Protein AF-A0A422QZF1-F1 (afdb_monomer)

Nearest PDB structures (foldseek):
  4whn-assembly2_D  TM=8.315E-01  e=1.815E-06  Actinobacillus pleuropneumoniae
  4hg0-assembly1_A-2  TM=3.012E-01  e=8.268E+00  Escherichia coli K-12
  8kee-assembly1_S  TM=1.966E-01  e=8.828E+00  unclassified Caudoviricetes

Structure (mmCIF, N/CA/C/O backbone):
data_AF-A0A422QZF1-F1
#
_entry.id   AF-A0A422QZF1-F1
#
loop_
_atom_site.group_PDB
_atom_site.id
_atom_site.type_symbol
_atom_site.label_atom_id
_atom_site.label_alt_id
_atom_site.label_comp_id
_atom_site.label_asym_id
_atom_site.label_entity_id
_atom_site.label_seq_id
_atom_site.pdbx_PDB_ins_code
_atom_site.Cartn_x
_atom_site.Cartn_y
_atom_site.Cartn_z
_atom_site.occupancy
_atom_site.B_iso_or_equiv
_atom_site.auth_seq_id
_atom_site.auth_comp_id
_atom_site.auth_asym_id
_atom_site.auth_atom_id
_atom_site.pdbx_PDB_model_num
ATOM 1 N N . MET A 1 1 ? -34.600 -0.514 -42.738 1.00 39.19 1 MET A N 1
ATOM 2 C CA . MET A 1 1 ? -34.124 -1.211 -41.520 1.00 39.19 1 MET A CA 1
ATOM 3 C C . MET A 1 1 ? -32.600 -1.186 -41.513 1.00 39.19 1 MET A C 1
ATOM 5 O O . MET A 1 1 ? -31.993 -1.897 -42.298 1.00 39.19 1 MET A O 1
ATOM 9 N N . LYS A 1 2 ? -31.976 -0.310 -40.716 1.00 35.81 2 LYS A N 1
ATOM 10 C CA . LYS A 1 2 ? -30.511 -0.171 -40.620 1.00 35.81 2 LYS A CA 1
ATOM 11 C C . LYS A 1 2 ? -30.120 -0.628 -39.210 1.00 35.81 2 LYS A C 1
ATOM 13 O O . LYS A 1 2 ? -30.534 0.004 -38.241 1.00 35.81 2 LYS A O 1
ATOM 18 N N . LYS A 1 3 ? -29.455 -1.784 -39.095 1.00 39.50 3 LYS A N 1
ATOM 19 C CA . LYS A 1 3 ? -29.017 -2.349 -37.808 1.00 39.50 3 LYS A CA 1
ATOM 20 C C . LYS A 1 3 ? -27.987 -1.394 -37.190 1.00 39.50 3 LYS A C 1
ATOM 22 O O . LYS A 1 3 ? -26.978 -1.097 -37.823 1.00 39.50 3 LYS A O 1
ATOM 27 N N . ARG A 1 4 ? -28.292 -0.868 -35.998 1.00 38.34 4 ARG A N 1
ATOM 28 C CA . ARG A 1 4 ? -27.355 -0.112 -35.156 1.00 38.34 4 ARG A CA 1
ATOM 29 C C . ARG A 1 4 ? -26.260 -1.080 -34.716 1.00 38.34 4 ARG A C 1
ATOM 31 O O . ARG A 1 4 ? -26.580 -2.127 -34.167 1.00 38.34 4 ARG A O 1
ATOM 38 N N . GLY A 1 5 ? -25.007 -0.745 -35.011 1.00 39.09 5 GLY A N 1
ATOM 39 C CA . GLY A 1 5 ? -23.857 -1.437 -34.446 1.00 39.09 5 GLY A CA 1
ATOM 40 C C . GLY A 1 5 ? -23.808 -1.152 -32.952 1.00 39.09 5 GLY A C 1
ATOM 41 O O . GLY A 1 5 ? -23.620 -0.007 -32.547 1.00 39.09 5 GLY A O 1
ATOM 42 N N . GLU A 1 6 ? -24.042 -2.183 -32.150 1.00 39.72 6 GLU A N 1
ATOM 43 C CA . GLU A 1 6 ? -23.733 -2.178 -30.727 1.00 39.72 6 GLU A CA 1
ATOM 44 C C . GLU A 1 6 ? -22.208 -2.196 -30.594 1.00 39.72 6 GLU A C 1
ATOM 46 O O . GLU A 1 6 ? -21.548 -3.184 -30.912 1.00 39.72 6 GLU A O 1
ATOM 51 N N . SER A 1 7 ? -21.641 -1.059 -30.191 1.00 34.50 7 SER A N 1
ATOM 52 C CA . SER A 1 7 ? -20.251 -0.985 -29.756 1.00 34.50 7 SER A CA 1
ATOM 53 C C . SER A 1 7 ? -20.158 -1.714 -28.420 1.00 34.50 7 SER A C 1
ATOM 55 O O . SER A 1 7 ? -20.603 -1.195 -27.398 1.00 34.50 7 SER A O 1
ATOM 57 N N . LEU A 1 8 ? -19.623 -2.934 -28.432 1.00 38.06 8 LEU A N 1
ATOM 58 C CA . LEU A 1 8 ? -19.249 -3.653 -27.220 1.00 38.06 8 LEU A CA 1
ATOM 59 C C . LEU A 1 8 ? -18.085 -2.894 -26.575 1.00 38.06 8 LEU A C 1
ATOM 61 O O . LEU A 1 8 ? -16.955 -2.950 -27.054 1.00 38.06 8 LEU A O 1
ATOM 65 N N . THR A 1 9 ? -18.363 -2.149 -25.508 1.00 35.69 9 THR A N 1
ATOM 66 C CA . THR A 1 9 ? -17.325 -1.619 -24.623 1.00 35.69 9 THR A CA 1
ATOM 67 C C . THR A 1 9 ? -16.697 -2.809 -23.904 1.00 35.69 9 THR A C 1
ATOM 69 O O . THR A 1 9 ? -17.235 -3.291 -22.909 1.00 35.69 9 THR A O 1
ATOM 72 N N . THR A 1 10 ? -15.595 -3.339 -24.435 1.00 38.75 10 THR A N 1
ATOM 73 C CA . THR A 1 10 ? -14.770 -4.327 -23.734 1.00 38.75 10 THR A CA 1
ATOM 74 C C . THR A 1 10 ? -14.293 -3.678 -22.439 1.00 38.75 10 THR A C 1
ATOM 76 O O . THR A 1 10 ? -13.504 -2.735 -22.478 1.00 38.75 10 THR A O 1
ATOM 79 N N . ALA A 1 11 ? -14.816 -4.121 -21.294 1.00 47.69 11 ALA A N 1
ATOM 80 C CA . ALA A 1 11 ? -14.307 -3.694 -19.998 1.00 47.69 11 ALA A CA 1
ATOM 81 C C . ALA A 1 11 ? -12.813 -4.039 -19.955 1.00 47.69 11 ALA A C 1
ATOM 83 O O . ALA A 1 11 ? -12.447 -5.198 -20.156 1.00 47.69 11 ALA A O 1
ATOM 84 N N . ALA A 1 12 ? -11.955 -3.034 -19.776 1.00 57.06 12 ALA A N 1
ATOM 85 C CA . ALA A 1 12 ? -10.526 -3.258 -19.637 1.00 57.06 12 ALA A CA 1
ATOM 86 C C . ALA A 1 12 ? -10.304 -4.186 -18.434 1.00 57.06 12 ALA A C 1
ATOM 88 O O . ALA A 1 12 ? -10.680 -3.852 -17.310 1.00 57.06 12 ALA A O 1
ATOM 89 N N . THR A 1 13 ? -9.765 -5.379 -18.682 1.00 61.91 13 THR A N 1
ATOM 90 C CA . THR A 1 13 ? -9.415 -6.331 -17.626 1.00 61.91 13 THR A CA 1
ATOM 91 C C . THR A 1 13 ? -8.358 -5.690 -16.734 1.00 61.91 13 THR A C 1
ATOM 93 O O . THR A 1 13 ? -7.295 -5.320 -17.229 1.00 61.91 13 THR A O 1
ATOM 96 N N . ASP A 1 14 ? -8.642 -5.567 -15.435 1.00 71.06 14 ASP A N 1
ATOM 97 C CA . ASP A 1 14 ? -7.663 -5.110 -14.447 1.00 71.06 14 ASP A CA 1
ATOM 98 C C . ASP A 1 14 ? -6.435 -6.043 -14.488 1.00 71.06 14 ASP A C 1
ATOM 100 O O . ASP A 1 14 ? -6.574 -7.238 -14.188 1.00 71.06 14 ASP A O 1
ATOM 104 N N . PRO A 1 15 ? -5.235 -5.543 -14.848 1.00 74.94 15 PRO A N 1
ATOM 105 C CA . PRO A 1 15 ? -4.030 -6.362 -14.938 1.00 74.94 15 PRO A CA 1
ATOM 106 C C . PRO A 1 15 ? -3.670 -7.062 -13.620 1.00 74.94 15 PRO A C 1
ATOM 108 O O . PRO A 1 15 ? -2.969 -8.073 -13.638 1.00 74.94 15 PRO A O 1
ATOM 111 N N . VAL A 1 16 ? -4.148 -6.558 -12.477 1.00 81.62 16 VAL A N 1
ATOM 112 C CA . VAL A 1 16 ? -3.924 -7.140 -11.144 1.00 81.62 16 VAL A CA 1
ATOM 113 C C . VAL A 1 16 ? -4.792 -8.380 -10.896 1.00 81.62 16 VAL A C 1
ATOM 115 O O . VAL A 1 16 ? -4.415 -9.255 -10.110 1.00 81.62 16 VAL A O 1
ATOM 118 N N . ALA A 1 17 ? -5.949 -8.496 -11.555 1.00 79.44 17 ALA A N 1
ATOM 119 C CA . ALA A 1 17 ? -6.949 -9.522 -11.249 1.00 79.44 17 ALA A CA 1
ATOM 120 C C . ALA A 1 17 ? -6.443 -10.959 -11.479 1.00 79.44 17 ALA A C 1
ATOM 122 O O . ALA A 1 17 ? -6.855 -11.876 -10.769 1.00 79.44 17 ALA A O 1
ATOM 123 N N . GLY A 1 18 ? -5.526 -11.153 -12.432 1.00 81.50 18 GLY A N 1
ATOM 124 C CA . GLY A 1 18 ? -4.920 -12.454 -12.737 1.00 81.50 18 GLY A CA 1
ATOM 125 C C . GLY A 1 18 ? -3.638 -12.769 -11.961 1.00 81.50 18 GLY A C 1
ATOM 126 O O . GLY A 1 18 ? -3.129 -13.881 -12.081 1.00 81.50 18 GLY A O 1
ATOM 127 N N . LYS A 1 19 ? -3.107 -11.816 -11.186 1.00 87.31 19 LYS A N 1
ATOM 128 C CA . LYS A 1 19 ? -1.798 -11.946 -10.537 1.00 87.31 19 LYS A CA 1
ATOM 129 C C . LYS A 1 19 ? -1.888 -12.629 -9.177 1.00 87.31 19 LYS A C 1
ATOM 131 O O . LYS A 1 19 ? -2.830 -12.434 -8.396 1.00 87.31 19 LYS A O 1
ATOM 136 N N . THR A 1 20 ? -0.860 -13.414 -8.889 1.00 91.00 20 THR A N 1
ATOM 137 C CA . THR A 1 20 ? -0.591 -14.005 -7.581 1.00 91.00 20 THR A CA 1
ATOM 138 C C . THR A 1 20 ? -0.154 -12.939 -6.577 1.00 91.00 20 THR A C 1
ATOM 140 O O . THR A 1 20 ? 0.322 -11.862 -6.932 1.00 91.00 20 THR A O 1
ATOM 143 N N . VAL A 1 21 ? -0.263 -13.266 -5.287 1.00 90.06 21 VAL A N 1
ATOM 144 C CA . VAL A 1 21 ? 0.246 -12.419 -4.194 1.00 90.06 21 VAL A CA 1
ATOM 145 C C . VAL A 1 21 ? 1.735 -12.107 -4.379 1.00 90.06 21 VAL A C 1
ATOM 147 O O . VAL A 1 21 ? 2.149 -10.978 -4.141 1.00 90.06 21 VAL A O 1
ATOM 150 N N . ALA A 1 22 ? 2.529 -13.086 -4.830 1.00 90.00 22 ALA A N 1
ATOM 151 C CA . ALA A 1 22 ? 3.967 -12.926 -5.029 1.00 90.00 22 ALA A CA 1
ATOM 152 C C . ALA A 1 22 ? 4.294 -11.950 -6.169 1.00 90.00 22 ALA A C 1
ATOM 154 O O . ALA A 1 22 ? 5.170 -11.105 -6.006 1.00 90.00 22 ALA A O 1
ATOM 155 N N . GLU A 1 23 ? 3.569 -12.026 -7.289 1.00 90.75 23 GLU A N 1
ATOM 156 C CA . GLU A 1 23 ? 3.727 -11.084 -8.406 1.00 90.75 23 GLU A CA 1
ATOM 157 C C . GLU A 1 23 ? 3.370 -9.657 -7.979 1.00 90.75 23 GLU A C 1
ATOM 159 O O . GLU A 1 23 ? 4.148 -8.735 -8.210 1.00 90.75 23 GLU A O 1
ATOM 164 N N . ILE A 1 24 ? 2.243 -9.480 -7.282 1.00 92.75 24 ILE A N 1
ATOM 165 C CA . ILE A 1 24 ? 1.803 -8.166 -6.785 1.00 92.75 24 ILE A CA 1
ATOM 166 C C . ILE A 1 24 ? 2.820 -7.591 -5.793 1.00 92.75 24 ILE A C 1
ATOM 168 O O . ILE A 1 24 ? 3.205 -6.428 -5.899 1.00 92.75 24 ILE A O 1
ATOM 172 N N . LEU A 1 25 ? 3.286 -8.403 -4.840 1.00 93.06 25 LEU A N 1
ATOM 173 C CA . LEU A 1 25 ? 4.279 -7.971 -3.860 1.00 93.06 25 LEU A CA 1
ATOM 174 C C . LEU A 1 25 ? 5.602 -7.584 -4.532 1.00 93.06 25 LEU A C 1
ATOM 176 O O . LEU A 1 25 ? 6.193 -6.576 -4.154 1.00 93.06 25 LEU A O 1
ATOM 180 N N . GLY A 1 26 ? 6.051 -8.352 -5.529 1.00 91.69 26 GLY A N 1
ATOM 181 C CA . GLY A 1 26 ? 7.259 -8.053 -6.297 1.00 91.69 26 GLY A CA 1
ATOM 182 C C . GLY A 1 26 ? 7.164 -6.727 -7.053 1.00 91.69 26 GLY A C 1
ATOM 183 O O . GLY A 1 26 ? 8.106 -5.941 -7.021 1.00 91.69 26 GLY A O 1
ATOM 184 N N . GLU A 1 27 ? 6.016 -6.438 -7.669 1.00 93.12 27 GLU A N 1
ATOM 185 C CA . GLU A 1 27 ? 5.772 -5.164 -8.357 1.00 93.12 27 GLU A CA 1
ATOM 186 C C . GLU A 1 27 ? 5.758 -3.970 -7.398 1.00 93.12 27 GLU A C 1
ATOM 188 O O . GLU A 1 27 ? 6.366 -2.941 -7.690 1.00 93.12 27 GLU A O 1
ATOM 193 N N . ILE A 1 28 ? 5.118 -4.109 -6.234 1.00 92.88 28 ILE A N 1
ATOM 194 C CA . ILE A 1 28 ? 5.088 -3.053 -5.212 1.00 92.88 28 ILE A CA 1
ATOM 195 C C . ILE A 1 28 ? 6.484 -2.832 -4.624 1.00 92.88 28 ILE A C 1
ATOM 197 O O . ILE A 1 28 ? 6.925 -1.692 -4.504 1.00 92.88 28 ILE A O 1
ATOM 201 N N . ALA A 1 29 ? 7.206 -3.907 -4.301 1.00 92.06 29 ALA A N 1
ATOM 202 C CA . ALA A 1 29 ? 8.576 -3.817 -3.811 1.00 92.06 29 ALA A CA 1
ATOM 203 C C . ALA A 1 29 ? 9.498 -3.165 -4.851 1.00 92.06 29 ALA A C 1
ATOM 205 O O . ALA A 1 29 ? 10.329 -2.331 -4.500 1.00 92.06 29 ALA A O 1
ATOM 206 N N . TRP A 1 30 ? 9.320 -3.480 -6.137 1.00 92.00 30 TRP A N 1
ATOM 207 C CA . TRP A 1 30 ? 10.035 -2.804 -7.212 1.00 92.00 30 TRP A CA 1
ATOM 208 C C . TRP A 1 30 ? 9.687 -1.310 -7.271 1.00 92.00 30 TRP A C 1
ATOM 210 O O . TRP A 1 30 ? 10.604 -0.493 -7.248 1.00 92.00 30 TRP A O 1
ATOM 220 N N . LEU A 1 31 ? 8.403 -0.929 -7.245 1.00 91.44 31 LEU A N 1
ATOM 221 C CA . LEU A 1 31 ? 7.981 0.480 -7.198 1.00 91.44 31 LEU A CA 1
ATOM 222 C C . LEU A 1 31 ? 8.604 1.231 -6.017 1.00 91.44 31 LEU A C 1
ATOM 224 O O . LEU A 1 31 ? 9.097 2.342 -6.188 1.00 91.44 31 LEU A O 1
ATOM 228 N N . MET A 1 32 ? 8.648 0.608 -4.840 1.00 90.94 32 MET A N 1
ATOM 229 C CA . MET A 1 32 ? 9.272 1.190 -3.651 1.00 90.94 32 MET A CA 1
ATOM 230 C C . MET A 1 32 ? 10.749 1.507 -3.855 1.00 90.94 32 MET A C 1
ATOM 232 O O . MET A 1 32 ? 11.213 2.527 -3.365 1.00 90.94 32 MET A O 1
ATOM 236 N N . THR A 1 33 ? 11.488 0.678 -4.599 1.00 88.88 33 THR A N 1
ATOM 237 C CA . THR A 1 33 ? 12.906 0.951 -4.900 1.00 88.88 33 THR A CA 1
ATOM 238 C C . THR A 1 33 ? 13.097 2.157 -5.819 1.00 88.88 33 THR A C 1
ATOM 240 O O . THR A 1 33 ? 14.177 2.739 -5.841 1.00 88.88 33 THR A O 1
ATOM 243 N N . GLN A 1 34 ? 12.068 2.509 -6.595 1.00 88.75 34 GLN A N 1
ATOM 244 C CA . GLN A 1 34 ? 12.095 3.617 -7.547 1.00 88.75 34 GLN A CA 1
ATOM 245 C C . GLN A 1 34 ? 11.512 4.915 -6.967 1.00 88.75 34 GLN A C 1
ATOM 247 O O . GLN A 1 34 ? 11.788 5.994 -7.489 1.00 88.75 34 GLN A O 1
ATOM 252 N N . ASP A 1 35 ? 10.710 4.820 -5.908 1.00 86.06 35 ASP A N 1
ATOM 253 C CA . ASP A 1 35 ? 10.137 5.959 -5.198 1.00 86.06 35 ASP A CA 1
ATOM 254 C C . ASP A 1 35 ? 11.143 6.507 -4.162 1.00 86.06 35 ASP A C 1
ATOM 256 O O . ASP A 1 35 ? 11.484 5.799 -3.208 1.00 86.06 35 ASP A O 1
ATOM 260 N N . PRO A 1 36 ? 11.619 7.762 -4.296 1.00 82.50 36 PRO A N 1
ATOM 261 C CA . PRO A 1 36 ? 12.569 8.360 -3.360 1.00 82.50 36 PRO A CA 1
ATOM 262 C C . PRO A 1 36 ? 12.106 8.358 -1.897 1.00 82.50 36 PRO A C 1
ATOM 264 O O . PRO A 1 36 ? 12.947 8.304 -1.002 1.00 82.50 36 PRO A O 1
ATOM 267 N N . GLU A 1 37 ? 10.795 8.402 -1.642 1.00 83.19 37 GLU A N 1
ATOM 268 C CA . GLU A 1 37 ? 10.240 8.372 -0.282 1.00 83.19 37 GLU A CA 1
ATOM 269 C C . GLU A 1 37 ? 10.369 6.979 0.363 1.00 83.19 37 GLU A C 1
ATOM 271 O O . GLU A 1 37 ? 10.461 6.841 1.586 1.00 83.19 37 GLU A O 1
ATOM 276 N N . HIS A 1 38 ? 10.434 5.933 -0.465 1.00 83.56 38 HIS A N 1
ATOM 277 C CA . HIS A 1 38 ? 10.320 4.539 -0.048 1.00 83.56 38 HIS A CA 1
ATOM 278 C C . HIS A 1 38 ? 11.548 3.670 -0.364 1.00 83.56 38 HIS A C 1
ATOM 280 O O . HIS A 1 38 ? 11.605 2.534 0.109 1.00 83.56 38 HIS A O 1
ATOM 286 N N . ALA A 1 39 ? 12.558 4.196 -1.065 1.00 77.88 39 ALA A N 1
ATOM 287 C CA . ALA A 1 39 ? 13.730 3.450 -1.542 1.00 77.88 39 ALA A CA 1
ATOM 288 C C . ALA A 1 39 ? 14.566 2.757 -0.443 1.00 77.88 39 ALA A C 1
ATOM 290 O O . ALA A 1 39 ? 15.329 1.838 -0.735 1.00 77.88 39 ALA A O 1
ATOM 291 N N . GLY A 1 40 ? 14.416 3.164 0.823 1.00 78.94 40 GLY A N 1
ATOM 292 C CA . GLY A 1 40 ? 15.063 2.553 1.994 1.00 78.94 40 GLY A CA 1
ATOM 293 C C . GLY A 1 40 ? 14.096 1.914 2.995 1.00 78.94 40 GLY A C 1
ATOM 294 O O . GLY A 1 40 ? 14.469 1.693 4.148 1.00 78.94 40 GLY A O 1
ATOM 295 N N . ALA A 1 41 ? 12.841 1.676 2.609 1.00 80.62 41 ALA A N 1
ATOM 296 C CA . ALA A 1 41 ? 11.835 1.130 3.510 1.00 80.62 41 ALA A CA 1
ATOM 297 C C . ALA A 1 41 ? 12.224 -0.269 4.019 1.00 80.62 41 ALA A C 1
ATOM 299 O O . ALA A 1 41 ? 12.712 -1.122 3.278 1.00 80.62 41 ALA A O 1
ATOM 300 N N . SER A 1 42 ? 11.980 -0.517 5.307 1.00 84.44 42 SER A N 1
ATOM 301 C CA . SER A 1 42 ? 12.253 -1.815 5.921 1.00 84.44 42 SER A CA 1
ATOM 302 C C . SER A 1 42 ? 11.249 -2.878 5.463 1.00 84.44 42 SER A C 1
ATOM 304 O O . SER A 1 42 ? 10.097 -2.576 5.147 1.00 84.44 42 SER A O 1
ATOM 306 N N . ILE A 1 43 ? 11.655 -4.152 5.522 1.00 84.88 43 ILE A N 1
ATOM 307 C CA . ILE A 1 43 ? 10.758 -5.299 5.283 1.00 84.88 43 ILE A CA 1
ATOM 308 C C . ILE A 1 43 ? 9.533 -5.245 6.207 1.00 84.88 43 ILE A C 1
ATOM 310 O O . ILE A 1 43 ? 8.422 -5.555 5.790 1.00 84.88 43 ILE A O 1
ATOM 314 N N . ASN A 1 44 ? 9.699 -4.765 7.441 1.00 86.31 44 ASN A N 1
ATOM 315 C CA . ASN A 1 44 ? 8.585 -4.615 8.371 1.00 86.31 44 ASN A CA 1
ATOM 316 C C . ASN A 1 44 ? 7.492 -3.661 7.845 1.00 86.31 44 ASN A C 1
ATOM 318 O O . ASN A 1 44 ? 6.310 -3.898 8.094 1.00 86.31 44 ASN A O 1
ATOM 322 N N . LYS A 1 45 ? 7.851 -2.626 7.070 1.00 84.69 45 LYS A N 1
ATOM 323 C CA . L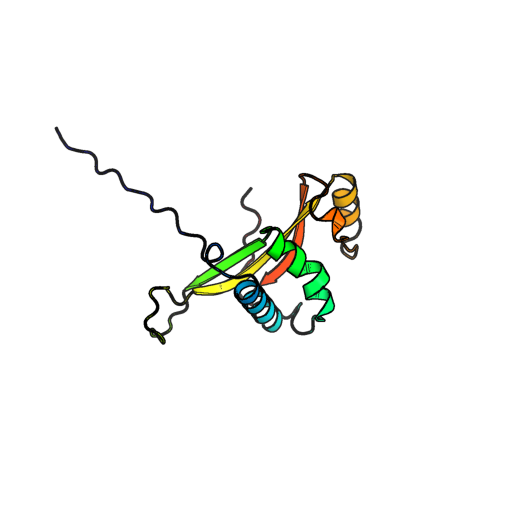YS A 1 45 ? 6.871 -1.726 6.440 1.00 84.69 45 LYS A CA 1
ATOM 324 C C . LYS A 1 45 ? 6.036 -2.462 5.383 1.00 84.69 45 LYS A C 1
ATOM 326 O O . LYS A 1 45 ? 4.830 -2.241 5.321 1.00 84.69 45 LYS A O 1
ATOM 331 N N . LEU A 1 46 ? 6.627 -3.401 4.634 1.00 86.69 46 LEU A N 1
ATOM 332 C CA . LEU A 1 46 ? 5.884 -4.270 3.707 1.00 86.69 46 LEU A CA 1
ATOM 333 C C . LEU A 1 46 ? 4.869 -5.149 4.448 1.00 86.69 46 LEU A C 1
ATOM 335 O O . LEU A 1 46 ? 3.705 -5.225 4.060 1.00 86.69 46 LEU A O 1
ATOM 339 N N . GLU A 1 47 ? 5.281 -5.790 5.539 1.00 88.62 47 GLU A N 1
ATOM 340 C CA . GLU A 1 47 ? 4.403 -6.689 6.299 1.00 88.62 47 GLU A CA 1
ATOM 341 C C . GLU A 1 47 ? 3.218 -5.962 6.940 1.00 88.62 47 GLU A C 1
ATOM 343 O O . GLU A 1 47 ? 2.116 -6.500 7.002 1.00 88.62 47 GLU A O 1
ATOM 348 N N . THR A 1 48 ? 3.436 -4.732 7.403 1.00 87.25 48 THR A N 1
ATOM 349 C CA . THR A 1 48 ? 2.430 -3.967 8.150 1.00 87.25 48 THR A CA 1
ATOM 350 C C . THR A 1 48 ? 1.529 -3.112 7.258 1.00 87.25 48 THR A C 1
ATOM 352 O O . THR A 1 48 ? 0.347 -2.980 7.566 1.00 87.25 48 THR A O 1
ATOM 355 N N . HIS A 1 49 ? 2.047 -2.564 6.149 1.00 88.06 49 HIS A N 1
ATOM 356 C CA . HIS A 1 49 ? 1.329 -1.596 5.304 1.00 88.06 49 HIS A CA 1
ATOM 357 C C . HIS A 1 49 ? 0.972 -2.124 3.909 1.00 88.06 49 HIS A C 1
ATOM 359 O O . HIS A 1 49 ? 0.098 -1.561 3.259 1.00 88.06 49 HIS A O 1
ATOM 365 N N . VAL A 1 50 ? 1.615 -3.197 3.433 1.00 92.06 50 VAL A N 1
ATOM 366 C CA . VAL A 1 50 ? 1.396 -3.724 2.074 1.00 92.06 50 VAL A CA 1
ATOM 367 C C . VAL A 1 50 ? 0.676 -5.068 2.106 1.00 92.06 50 VAL A C 1
ATOM 369 O O . VAL A 1 50 ? -0.367 -5.226 1.470 1.00 92.06 50 VAL A O 1
ATOM 372 N N . MET A 1 51 ? 1.188 -6.029 2.878 1.00 92.81 51 MET A N 1
ATOM 373 C CA . MET A 1 51 ? 0.666 -7.400 2.904 1.00 92.81 51 MET A CA 1
ATOM 374 C C . MET A 1 51 ? -0.839 -7.484 3.222 1.00 92.81 51 MET A C 1
ATOM 376 O O . MET A 1 51 ? -1.545 -8.200 2.504 1.00 92.81 51 MET A O 1
ATOM 380 N N . PRO A 1 52 ? -1.387 -6.747 4.213 1.00 94.00 52 PRO A N 1
ATOM 381 C CA . PRO A 1 52 ? -2.819 -6.805 4.489 1.00 94.00 52 PRO A CA 1
ATOM 382 C C . PRO A 1 52 ? -3.646 -6.282 3.308 1.00 94.00 52 PRO A C 1
ATOM 384 O O . PRO A 1 52 ? -4.653 -6.889 2.952 1.00 94.00 52 PRO A O 1
ATOM 387 N N . GLY A 1 53 ? -3.187 -5.222 2.638 1.00 93.44 53 GLY A N 1
ATOM 388 C CA . GLY A 1 53 ? -3.829 -4.681 1.442 1.00 93.44 53 GLY A CA 1
ATOM 389 C C . GLY A 1 53 ? -3.899 -5.690 0.299 1.00 93.44 53 GLY A C 1
ATOM 390 O O . GLY A 1 53 ? -4.959 -5.848 -0.309 1.00 93.44 53 GLY A O 1
ATOM 391 N N . ILE A 1 54 ? -2.811 -6.436 0.061 1.00 93.25 54 ILE A N 1
ATOM 392 C CA . ILE A 1 54 ? -2.760 -7.495 -0.962 1.00 93.25 54 ILE A CA 1
ATOM 393 C C . ILE A 1 54 ? -3.762 -8.606 -0.660 1.00 93.25 54 ILE A C 1
ATOM 395 O O . ILE A 1 54 ? -4.586 -8.943 -1.513 1.00 93.25 54 ILE A O 1
ATOM 399 N N . VAL A 1 55 ? -3.721 -9.156 0.556 1.00 92.06 55 VAL A N 1
ATOM 400 C CA . VAL A 1 55 ? -4.602 -10.262 0.964 1.00 92.06 55 VAL A CA 1
ATOM 401 C C . VAL A 1 55 ? -6.072 -9.851 0.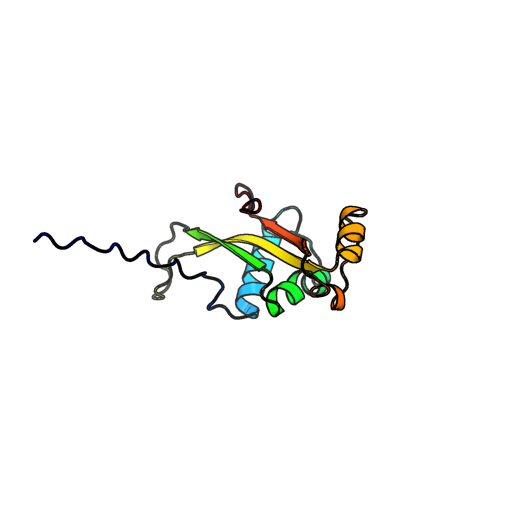903 1.00 92.06 55 VAL A C 1
ATOM 403 O O . VAL A 1 55 ? -6.924 -10.639 0.496 1.00 92.06 55 VAL A O 1
ATOM 406 N N . LEU A 1 56 ? -6.373 -8.607 1.274 1.00 93.12 56 LEU A N 1
ATOM 407 C CA . LEU A 1 56 ? -7.731 -8.075 1.277 1.00 93.12 56 LEU A CA 1
ATOM 408 C C . LEU A 1 56 ? -8.192 -7.544 -0.083 1.00 93.12 56 LEU A C 1
ATOM 410 O O . LEU A 1 56 ? -9.348 -7.144 -0.197 1.00 93.12 56 LEU A O 1
ATOM 414 N N . ARG A 1 57 ? -7.319 -7.539 -1.102 1.00 92.31 57 ARG A N 1
ATOM 415 C CA . ARG A 1 57 ? -7.566 -6.902 -2.408 1.00 92.31 57 ARG A CA 1
ATOM 416 C C . ARG A 1 57 ? -8.001 -5.433 -2.268 1.00 92.31 57 ARG A C 1
ATOM 418 O O . ARG A 1 57 ? -8.804 -4.934 -3.047 1.00 92.31 57 ARG A O 1
ATOM 425 N N . GLN A 1 58 ? -7.454 -4.741 -1.270 1.00 94.62 58 GLN A N 1
ATOM 426 C CA . GLN A 1 58 ? -7.671 -3.316 -1.010 1.00 94.62 58 GLN A CA 1
ATOM 427 C C . GLN A 1 58 ? -6.490 -2.502 -1.544 1.00 94.62 58 GLN A C 1
ATOM 429 O O . GLN A 1 58 ? -5.787 -1.812 -0.804 1.00 94.62 58 GLN A O 1
ATOM 434 N N . LEU A 1 59 ? -6.230 -2.670 -2.835 1.00 94.56 59 LEU A N 1
ATOM 435 C CA . LEU A 1 59 ? -5.158 -1.990 -3.542 1.00 94.56 59 LEU A CA 1
ATOM 436 C C . LEU A 1 59 ? -5.559 -1.711 -4.984 1.00 94.56 59 LEU A C 1
ATOM 438 O O . LEU A 1 59 ? -6.396 -2.408 -5.559 1.00 94.56 59 LEU A O 1
ATOM 442 N N . HIS A 1 60 ? -4.908 -0.722 -5.572 1.00 93.12 60 HIS A N 1
ATOM 443 C CA . HIS A 1 60 ? -5.010 -0.412 -6.983 1.00 93.12 60 HIS A CA 1
ATOM 444 C C . HIS A 1 60 ? -3.611 -0.113 -7.509 1.00 93.12 60 HIS A C 1
ATOM 446 O O . HIS A 1 60 ? -2.904 0.717 -6.939 1.00 93.12 60 HIS A O 1
ATOM 452 N N . ILE A 1 61 ? -3.209 -0.807 -8.573 1.00 91.69 61 ILE A N 1
ATOM 453 C CA . ILE A 1 61 ? -1.943 -0.561 -9.264 1.00 91.69 61 ILE A CA 1
ATOM 454 C C . ILE A 1 61 ? -2.279 0.024 -10.623 1.00 91.69 61 ILE A C 1
ATOM 456 O O . ILE A 1 61 ? -3.044 -0.563 -11.390 1.00 91.69 61 ILE A O 1
ATOM 460 N N . GLN A 1 62 ? -1.685 1.169 -10.925 1.00 91.44 62 GLN A N 1
ATOM 461 C CA . GLN A 1 62 ? -1.773 1.745 -12.253 1.00 91.44 62 GLN A CA 1
ATOM 462 C C . GLN A 1 62 ? -0.631 1.213 -13.102 1.00 91.44 62 GLN A C 1
ATOM 464 O O . GLN A 1 62 ? 0.516 1.154 -12.654 1.00 91.44 62 GLN A O 1
ATOM 469 N N . TYR A 1 63 ? -0.945 0.876 -14.348 1.00 89.25 63 TYR A N 1
ATOM 470 C CA . TYR A 1 63 ? 0.036 0.417 -15.317 1.00 89.25 63 TYR A CA 1
ATOM 471 C C . TYR A 1 63 ? 0.141 1.400 -16.475 1.00 89.25 63 TYR A C 1
ATOM 473 O O . TYR A 1 63 ? -0.865 1.950 -16.923 1.00 89.25 63 TYR A O 1
ATOM 481 N N . ALA A 1 64 ? 1.357 1.583 -16.976 1.00 86.62 64 ALA A N 1
ATOM 482 C CA . ALA A 1 64 ? 1.615 2.269 -18.230 1.00 86.62 64 ALA A CA 1
ATOM 483 C C . ALA A 1 64 ? 2.237 1.297 -19.230 1.00 86.62 64 ALA A C 1
ATOM 485 O O . ALA A 1 64 ? 3.016 0.416 -18.863 1.00 86.62 64 ALA A O 1
ATOM 486 N N . GLU A 1 65 ? 1.910 1.475 -20.503 1.00 84.06 65 GLU A N 1
ATOM 487 C CA . GLU A 1 65 ? 2.598 0.776 -21.581 1.00 84.06 65 GLU A CA 1
ATOM 488 C C . GLU A 1 65 ? 3.996 1.369 -21.745 1.00 84.06 65 GLU A C 1
ATOM 490 O O . GLU A 1 65 ? 4.149 2.571 -21.974 1.00 84.06 65 GLU A O 1
ATOM 495 N N . ILE A 1 66 ? 5.022 0.526 -21.648 1.00 71.12 66 ILE A N 1
ATOM 496 C CA . ILE A 1 66 ? 6.373 0.912 -22.052 1.00 71.12 66 ILE A CA 1
ATOM 497 C C . ILE A 1 66 ? 6.606 0.451 -23.490 1.00 71.12 66 ILE A C 1
ATOM 499 O O . ILE A 1 66 ? 6.330 -0.712 -23.812 1.00 71.12 66 ILE A O 1
ATOM 503 N N . PRO A 1 67 ? 7.176 1.308 -24.356 1.00 62.62 67 PRO A N 1
ATOM 504 C CA . PRO A 1 67 ? 7.649 0.880 -25.659 1.00 62.62 67 PRO A CA 1
ATOM 505 C C . PRO A 1 67 ? 8.872 -0.027 -25.468 1.00 62.62 67 PRO A C 1
ATOM 507 O O . PRO A 1 67 ? 10.010 0.430 -25.425 1.00 62.62 67 PRO A O 1
ATOM 510 N N . SER A 1 68 ? 8.628 -1.328 -25.346 1.00 56.06 68 SER A N 1
ATOM 511 C CA . SER A 1 68 ? 9.658 -2.366 -25.353 1.00 56.06 68 SER A CA 1
ATOM 512 C C . SER A 1 68 ? 9.355 -3.353 -26.480 1.00 56.06 68 SER A C 1
ATOM 514 O O . SER A 1 68 ? 8.184 -3.702 -26.670 1.00 56.06 68 SER A O 1
ATOM 516 N N . PRO A 1 69 ? 10.366 -3.835 -27.229 1.00 55.41 69 PRO A N 1
ATOM 517 C CA . PRO A 1 69 ? 10.162 -4.952 -28.144 1.00 55.41 69 PRO A CA 1
ATOM 518 C C . PRO A 1 69 ? 9.637 -6.161 -27.347 1.00 55.41 69 PRO A C 1
ATOM 520 O O . PRO A 1 69 ? 10.006 -6.320 -26.179 1.00 55.41 69 PRO A O 1
ATOM 523 N N . PRO A 1 70 ? 8.761 -7.005 -27.919 1.00 54.34 70 PRO A N 1
ATOM 524 C CA . PRO A 1 70 ? 8.234 -8.165 -27.210 1.00 54.34 70 PRO A CA 1
ATOM 525 C C . PRO A 1 70 ? 9.393 -9.107 -26.864 1.00 54.34 70 PRO A C 1
ATOM 527 O O . PRO A 1 70 ? 9.944 -9.779 -27.732 1.00 54.34 70 PRO A O 1
ATOM 530 N N . ALA A 1 71 ? 9.797 -9.117 -25.593 1.00 55.50 71 ALA A N 1
ATOM 531 C CA . ALA A 1 71 ? 10.891 -9.952 -25.103 1.00 55.50 71 ALA A CA 1
ATOM 532 C C . ALA A 1 71 ? 10.450 -11.405 -24.853 1.00 55.50 71 ALA A C 1
ATOM 534 O O . ALA A 1 71 ? 11.285 -12.280 -24.647 1.00 55.50 71 ALA A O 1
ATOM 535 N N . SER A 1 72 ? 9.146 -11.683 -24.869 1.00 50.72 72 SER A N 1
ATOM 536 C CA . SER A 1 72 ? 8.600 -13.010 -24.610 1.00 50.72 72 SER A CA 1
ATOM 537 C C . SER A 1 72 ? 7.267 -13.175 -25.328 1.00 50.72 72 SER A C 1
ATOM 539 O O . SER A 1 72 ? 6.500 -12.225 -25.442 1.00 50.72 72 SER A O 1
ATOM 541 N N . GLY A 1 73 ? 6.987 -14.382 -25.822 1.00 48.66 73 GLY A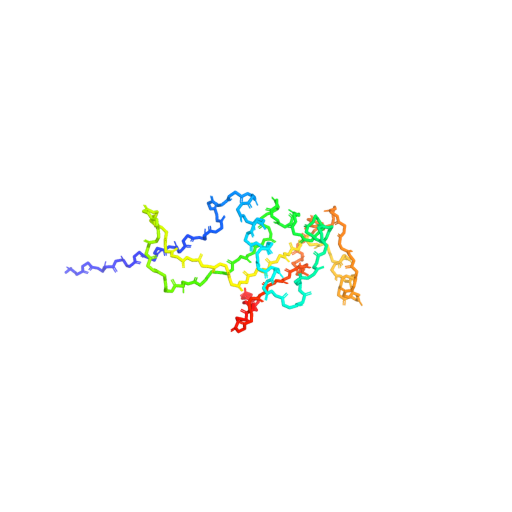 N 1
ATOM 542 C CA . GLY A 1 73 ? 5.757 -14.740 -26.537 1.00 48.66 73 GLY A CA 1
ATOM 543 C C . GLY A 1 73 ? 4.501 -14.786 -25.657 1.00 48.66 73 GLY A C 1
ATOM 544 O O . GLY A 1 73 ? 3.603 -15.578 -25.933 1.00 48.66 73 GLY A O 1
ATOM 545 N N . ASN A 1 74 ? 4.438 -13.989 -24.587 1.00 48.50 74 ASN A N 1
ATOM 546 C CA . ASN A 1 74 ? 3.232 -13.805 -23.795 1.00 48.50 74 ASN A CA 1
ATOM 547 C C . ASN A 1 74 ? 2.386 -12.663 -24.384 1.00 48.50 74 ASN A C 1
ATOM 549 O O . ASN A 1 74 ? 2.874 -11.617 -24.792 1.00 48.50 74 ASN A O 1
ATOM 553 N N . MET A 1 75 ? 1.078 -12.894 -24.457 1.00 44.59 75 MET A N 1
ATOM 554 C CA . MET A 1 75 ? 0.097 -12.019 -25.107 1.00 44.59 75 MET A CA 1
ATOM 555 C C . MET A 1 75 ? -0.320 -10.830 -24.220 1.00 44.59 75 MET A C 1
ATOM 557 O O . MET A 1 75 ? -1.456 -10.375 -24.306 1.00 44.59 75 MET A O 1
ATOM 561 N N . ASN A 1 76 ? 0.562 -10.355 -23.335 1.00 53.50 76 ASN A N 1
ATOM 562 C CA . ASN A 1 76 ? 0.298 -9.167 -22.529 1.00 53.50 76 ASN A CA 1
ATOM 563 C C . ASN A 1 76 ? 1.108 -7.992 -23.088 1.00 53.50 76 ASN A C 1
ATOM 565 O O . ASN A 1 76 ? 2.302 -8.162 -23.342 1.00 53.50 76 ASN A O 1
ATOM 569 N N . PRO A 1 77 ? 0.502 -6.803 -23.274 1.00 60.28 77 PRO A N 1
ATOM 570 C CA . PRO A 1 77 ? 1.278 -5.593 -23.516 1.00 60.28 77 PRO A CA 1
ATOM 571 C C . PRO A 1 77 ? 2.343 -5.450 -22.419 1.00 60.28 77 PRO A C 1
ATOM 573 O O . PRO A 1 77 ? 2.119 -5.877 -21.283 1.00 60.28 77 PRO A O 1
ATOM 576 N N . ASN A 1 78 ? 3.506 -4.882 -22.758 1.00 71.62 78 ASN A N 1
ATOM 577 C CA . ASN A 1 78 ? 4.572 -4.577 -21.799 1.00 71.62 78 ASN A CA 1
ATOM 578 C C . ASN A 1 78 ? 4.071 -3.485 -20.837 1.00 71.62 78 ASN A C 1
ATOM 580 O O . ASN A 1 78 ? 4.354 -2.302 -21.006 1.00 71.62 78 ASN A O 1
ATOM 584 N N . LEU A 1 79 ? 3.245 -3.888 -19.875 1.00 81.19 79 LEU A N 1
AT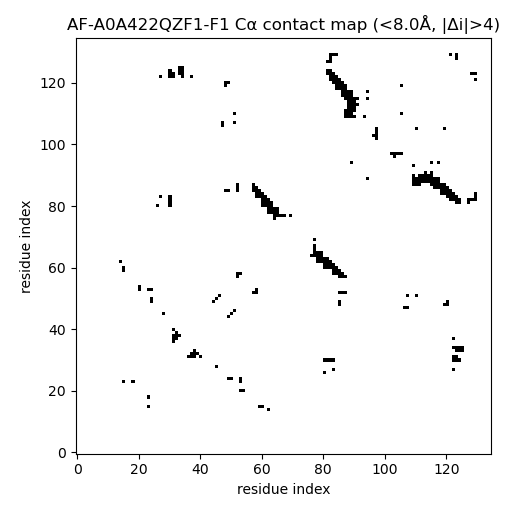OM 585 C CA . LEU A 1 79 ? 2.645 -3.040 -18.862 1.00 81.19 79 LEU A CA 1
ATOM 586 C C . LEU A 1 79 ? 3.594 -2.970 -17.674 1.00 81.19 79 LEU A C 1
ATOM 588 O O . LEU A 1 79 ? 3.868 -3.980 -17.028 1.00 81.19 79 LEU A O 1
ATOM 592 N N . GLN A 1 80 ? 4.072 -1.769 -17.377 1.00 86.69 80 GLN A N 1
ATOM 593 C CA . GLN A 1 80 ? 4.870 -1.496 -16.192 1.00 86.69 80 GLN A CA 1
ATOM 594 C C . GLN A 1 80 ? 3.986 -0.909 -15.102 1.00 86.69 80 GLN A C 1
ATOM 596 O O . GLN A 1 80 ? 3.229 0.019 -15.398 1.00 86.69 80 GLN A O 1
ATOM 601 N N . PRO A 1 81 ? 4.083 -1.385 -13.852 1.00 90.94 81 PRO A N 1
ATOM 602 C CA . PRO A 1 81 ? 3.457 -0.697 -12.735 1.00 90.94 81 PRO A CA 1
ATOM 603 C C . PRO A 1 81 ? 4.098 0.690 -12.590 1.00 90.94 81 PRO A C 1
ATOM 605 O O . PRO A 1 81 ? 5.319 0.818 -12.588 1.00 90.94 81 PRO A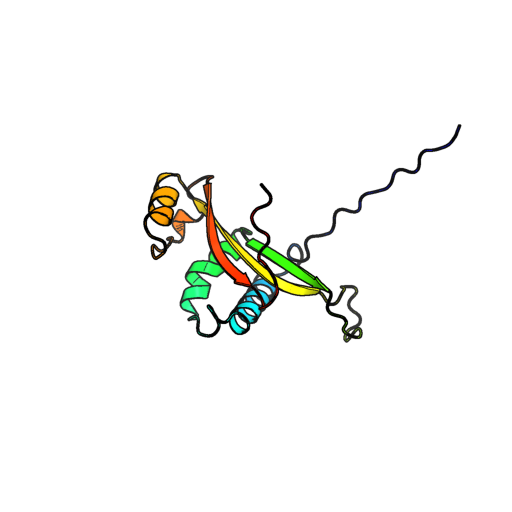 O 1
ATOM 608 N N . VAL A 1 82 ? 3.291 1.742 -12.501 1.00 92.25 82 VAL A N 1
ATOM 609 C CA . VAL A 1 82 ? 3.784 3.127 -12.371 1.00 92.25 82 VAL A CA 1
ATOM 610 C C . VAL A 1 82 ? 3.380 3.780 -11.061 1.00 92.25 82 VAL A C 1
ATOM 612 O O . VAL A 1 82 ? 4.045 4.706 -10.601 1.00 92.25 82 VAL A O 1
ATOM 615 N N . SER A 1 83 ? 2.320 3.282 -10.437 1.00 92.56 83 SER A N 1
ATOM 616 C CA . SER A 1 83 ? 1.908 3.689 -9.104 1.00 92.56 83 SER A CA 1
ATOM 617 C C . SER A 1 83 ? 1.115 2.578 -8.433 1.00 92.56 83 SER A C 1
ATOM 619 O O . SER A 1 83 ? 0.521 1.721 -9.092 1.00 92.56 83 SER A O 1
ATOM 621 N N . VAL A 1 84 ? 1.093 2.615 -7.109 1.00 94.00 84 VAL A N 1
ATOM 622 C CA . VAL A 1 84 ? 0.218 1.798 -6.282 1.00 94.00 84 VAL A CA 1
ATOM 623 C C . VAL A 1 84 ? -0.404 2.664 -5.199 1.00 94.00 84 VAL A C 1
ATOM 625 O O . VAL A 1 84 ? 0.271 3.492 -4.587 1.00 94.00 84 VAL A O 1
ATOM 628 N N . GLU A 1 85 ? -1.686 2.437 -4.944 1.00 94.88 85 GLU A N 1
ATOM 629 C CA . GLU A 1 85 ? -2.390 2.914 -3.762 1.00 94.88 85 GLU A CA 1
ATOM 630 C C . GLU A 1 85 ? -2.939 1.710 -2.997 1.00 94.88 85 GLU A C 1
ATOM 632 O O . GLU A 1 85 ? -3.578 0.829 -3.574 1.00 94.88 85 GLU A O 1
ATOM 637 N N . ILE A 1 86 ? -2.700 1.675 -1.692 1.00 94.50 86 ILE A N 1
ATOM 638 C CA . ILE A 1 86 ? -3.203 0.659 -0.773 1.00 94.50 86 ILE A CA 1
ATOM 639 C C . ILE A 1 86 ? -4.031 1.359 0.290 1.00 94.50 86 ILE A C 1
ATOM 641 O O . ILE A 1 86 ? -3.599 2.353 0.879 1.00 94.50 86 ILE A O 1
ATOM 645 N N . TRP A 1 87 ? -5.212 0.815 0.565 1.00 95.31 87 TRP A N 1
ATOM 646 C CA . TRP A 1 87 ? -6.131 1.391 1.536 1.00 95.31 87 TRP A CA 1
ATOM 647 C C . TRP A 1 87 ? -6.631 0.376 2.560 1.00 95.31 87 TRP A C 1
ATOM 649 O O . TRP A 1 87 ? -6.648 -0.838 2.350 1.00 95.31 87 TRP A O 1
ATOM 659 N N . ALA A 1 88 ? -7.106 0.908 3.677 1.00 95.81 88 ALA A N 1
ATOM 660 C CA . ALA A 1 88 ? -7.869 0.201 4.687 1.00 95.81 88 ALA A CA 1
ATOM 661 C C . ALA A 1 88 ? -9.332 0.660 4.673 1.00 95.81 88 ALA A C 1
ATOM 663 O O . ALA A 1 88 ? -9.626 1.819 4.381 1.00 95.81 88 ALA A O 1
ATOM 664 N N . MET A 1 89 ? -10.249 -0.248 5.004 1.00 96.88 89 MET A N 1
ATOM 665 C CA . MET A 1 89 ? -11.663 0.046 5.226 1.00 96.88 89 MET A CA 1
ATOM 666 C C . MET A 1 89 ? -11.907 0.063 6.733 1.00 96.88 89 MET A C 1
ATOM 668 O O . MET A 1 89 ? -12.031 -0.977 7.382 1.00 96.88 89 MET A O 1
ATOM 672 N N . VAL A 1 90 ? -11.908 1.256 7.312 1.00 96.44 90 VAL A N 1
ATOM 673 C CA . VAL A 1 90 ? -11.854 1.453 8.760 1.00 96.44 90 VAL A CA 1
ATOM 674 C C . VAL A 1 90 ? -13.164 2.001 9.324 1.00 96.44 90 VAL A C 1
ATOM 676 O O . VAL A 1 90 ? -14.016 2.523 8.599 1.00 96.44 90 VAL A O 1
ATOM 679 N N . SER A 1 91 ? -13.341 1.867 10.637 1.00 96.88 91 SER A N 1
ATOM 680 C CA . SER A 1 91 ? -14.415 2.535 11.372 1.00 96.88 91 SER A CA 1
ATOM 681 C C . SER A 1 91 ? -14.169 4.044 11.483 1.00 96.88 91 SER A C 1
ATOM 683 O O . SER A 1 91 ? -13.054 4.529 11.291 1.00 96.88 91 SER A O 1
ATOM 685 N N . GLU A 1 92 ? -15.208 4.798 11.839 1.00 96.25 92 GLU A N 1
ATOM 686 C CA . GLU A 1 92 ? -15.123 6.253 12.021 1.00 96.25 92 GLU A CA 1
ATOM 687 C C . GLU A 1 92 ? -14.122 6.660 13.105 1.00 96.25 92 GLU A C 1
ATOM 689 O O . GLU A 1 92 ? -13.328 7.575 12.896 1.00 96.25 92 GLU A O 1
ATOM 694 N N . ALA A 1 93 ? -14.080 5.931 14.222 1.00 94.56 93 ALA A N 1
ATOM 695 C CA . ALA A 1 93 ? -13.130 6.194 15.301 1.00 94.56 93 ALA A CA 1
ATOM 696 C C . ALA A 1 93 ? -11.670 6.010 14.849 1.00 94.56 93 ALA A C 1
ATOM 698 O O . ALA A 1 93 ? -10.803 6.817 15.188 1.00 94.56 93 ALA A O 1
ATOM 699 N N . VAL A 1 94 ? -11.397 4.972 14.051 1.00 94.94 94 VAL A N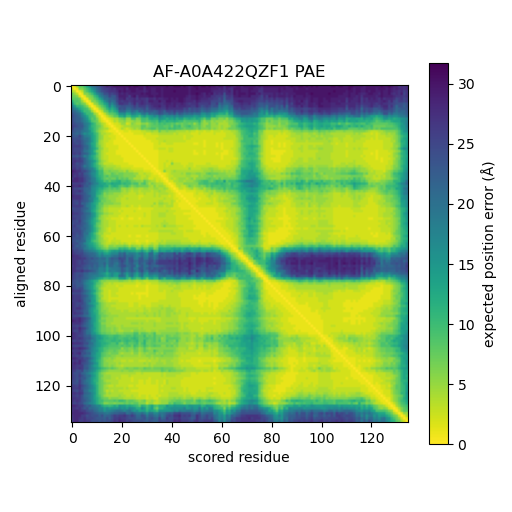 1
ATOM 700 C CA . VAL A 1 94 ? -10.057 4.718 13.502 1.00 94.94 94 VAL A CA 1
ATOM 701 C C . VAL A 1 94 ? -9.705 5.763 12.444 1.00 94.94 94 VAL A C 1
ATOM 703 O O . VAL A 1 94 ? -8.608 6.310 12.484 1.00 94.94 94 VAL A O 1
ATOM 706 N N . ALA A 1 95 ? -10.635 6.104 11.546 1.00 93.75 95 ALA A N 1
ATOM 707 C CA . ALA A 1 95 ? -10.435 7.165 10.559 1.00 93.75 95 ALA A CA 1
ATOM 708 C C . ALA A 1 95 ? -10.109 8.511 11.222 1.00 93.75 95 ALA A C 1
ATOM 710 O O . ALA A 1 95 ? -9.164 9.179 10.815 1.00 93.75 95 ALA A O 1
ATOM 711 N N . ALA A 1 96 ? -10.853 8.894 12.263 1.00 94.31 96 ALA A N 1
ATOM 712 C CA . ALA A 1 96 ? -10.606 10.124 13.009 1.00 94.31 96 ALA A CA 1
ATOM 713 C C . ALA A 1 96 ? -9.206 10.135 13.644 1.00 94.31 96 ALA A C 1
ATOM 715 O O . ALA A 1 96 ? -8.512 11.146 13.565 1.00 94.31 96 ALA A O 1
ATOM 716 N N . ARG A 1 97 ? -8.766 9.002 14.210 1.00 93.81 97 ARG A N 1
ATOM 717 C CA . ARG A 1 97 ? -7.415 8.843 14.766 1.00 93.81 97 ARG A CA 1
ATOM 718 C C . ARG A 1 97 ? -6.327 9.000 13.700 1.00 93.81 97 ARG A C 1
ATOM 720 O O . ARG A 1 97 ? -5.393 9.760 13.922 1.00 93.81 97 ARG A O 1
ATOM 727 N N . LEU A 1 98 ? -6.455 8.313 12.564 1.00 91.31 98 LEU A N 1
ATOM 728 C CA . LEU A 1 98 ? -5.479 8.378 11.467 1.00 91.31 98 LEU A CA 1
ATOM 729 C C . LEU A 1 98 ? -5.407 9.781 10.841 1.00 91.31 98 LEU A C 1
ATOM 731 O O . LEU A 1 98 ? -4.331 10.256 10.504 1.00 91.31 98 LEU A O 1
ATOM 735 N N . ASN A 1 99 ? -6.543 10.476 10.734 1.00 90.19 99 ASN A N 1
ATOM 736 C CA . ASN A 1 99 ? -6.580 11.850 10.227 1.00 90.19 99 ASN A CA 1
ATOM 737 C C . ASN A 1 99 ? -5.959 12.860 11.208 1.00 90.19 99 ASN A C 1
ATOM 739 O O . ASN A 1 99 ? -5.446 13.892 10.781 1.00 90.19 99 ASN A O 1
ATOM 743 N N . ALA A 1 100 ? -6.052 12.600 12.516 1.00 92.75 100 ALA A N 1
ATOM 744 C CA . ALA A 1 100 ? -5.493 13.472 13.546 1.00 92.75 100 ALA A CA 1
ATOM 745 C C . ALA A 1 100 ? -3.967 13.338 13.667 1.00 92.75 100 ALA A C 1
ATOM 747 O O . ALA A 1 100 ? -3.297 14.318 13.988 1.00 92.75 100 ALA A O 1
ATOM 748 N N . ASP A 1 101 ? -3.427 12.145 13.408 1.00 89.44 101 ASP A N 1
ATOM 749 C CA . ASP A 1 101 ? -1.994 11.863 13.450 1.00 89.44 101 ASP A CA 1
ATOM 750 C C . ASP A 1 101 ? -1.562 11.047 12.217 1.00 89.44 101 ASP A C 1
ATOM 752 O O . ASP A 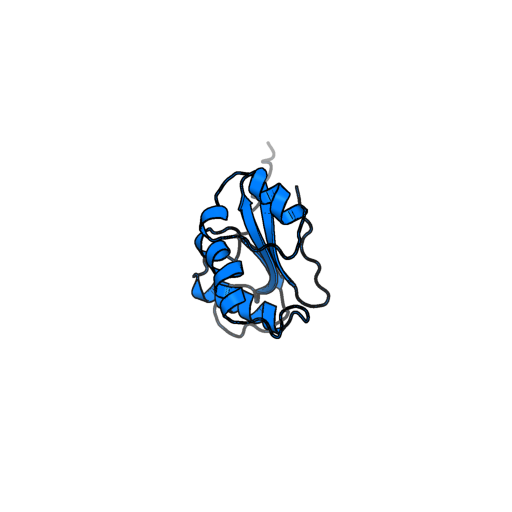1 101 ? -1.754 9.829 12.189 1.00 89.44 101 ASP A O 1
ATOM 756 N N . PRO A 1 102 ? -0.928 11.688 11.217 1.00 78.81 102 PRO A N 1
ATOM 757 C CA . PRO A 1 102 ? -0.411 11.007 10.031 1.00 78.81 102 PRO A CA 1
ATOM 758 C C . PRO A 1 102 ? 0.657 9.941 10.320 1.00 78.81 102 PRO A C 1
ATOM 760 O O . PRO A 1 102 ? 0.918 9.100 9.463 1.00 78.81 102 PRO A O 1
ATOM 763 N N . ALA A 1 103 ? 1.296 9.967 11.496 1.00 80.06 103 ALA A N 1
ATOM 764 C CA . ALA A 1 103 ? 2.262 8.952 11.914 1.00 80.06 103 ALA A CA 1
ATOM 765 C C . ALA A 1 103 ? 1.603 7.762 12.636 1.00 80.06 103 ALA A C 1
ATOM 767 O O . ALA A 1 103 ? 2.282 6.778 12.954 1.00 80.06 103 ALA A O 1
ATOM 768 N N . ALA A 1 104 ? 0.296 7.823 12.906 1.00 83.69 104 ALA A N 1
ATOM 769 C CA . ALA A 1 104 ? -0.415 6.756 13.584 1.00 83.69 104 ALA A CA 1
ATOM 770 C C . ALA A 1 104 ? -0.453 5.490 12.721 1.00 83.69 104 ALA A C 1
ATOM 772 O O . ALA A 1 104 ? -0.941 5.480 11.593 1.00 83.69 104 ALA A O 1
ATOM 773 N N . SER A 1 105 ? 0.013 4.379 13.290 1.00 81.75 105 SER A N 1
ATOM 774 C CA . SER A 1 105 ? -0.063 3.082 12.624 1.00 81.75 105 SER A CA 1
ATOM 775 C C . SER A 1 105 ? -1.478 2.499 12.697 1.00 81.75 105 SER A C 1
ATOM 777 O O . SER A 1 105 ? -2.220 2.705 13.669 1.00 81.75 105 SER A O 1
ATOM 779 N N . ILE A 1 106 ? -1.838 1.740 11.665 1.00 89.50 106 ILE A N 1
ATOM 780 C CA . ILE A 1 106 ? -3.039 0.915 11.623 1.00 89.50 106 ILE A CA 1
ATOM 781 C C . ILE A 1 106 ? -2.696 -0.523 12.032 1.00 89.50 106 ILE A C 1
ATOM 783 O O . ILE A 1 106 ? -1.815 -1.166 11.461 1.00 89.50 106 ILE A O 1
ATOM 787 N N . GLY A 1 107 ? -3.399 -1.051 13.030 1.00 89.81 107 GLY A N 1
ATOM 788 C CA . GLY A 1 107 ? -3.285 -2.448 13.432 1.00 89.81 107 GLY A CA 1
ATOM 789 C C . GLY A 1 107 ? -3.998 -3.377 12.447 1.00 89.81 107 GLY A C 1
ATOM 790 O O . GLY A 1 107 ? -4.999 -3.005 11.844 1.00 89.81 107 GLY A O 1
ATOM 791 N N . ILE A 1 108 ? -3.538 -4.626 12.321 1.00 88.06 108 ILE A N 1
ATOM 792 C CA . ILE A 1 108 ? -4.077 -5.611 11.356 1.00 88.06 108 ILE A CA 1
ATOM 793 C C . ILE A 1 108 ? -5.601 -5.792 11.488 1.00 88.06 108 ILE A C 1
ATOM 795 O O . ILE A 1 108 ? -6.309 -5.828 10.485 1.00 88.06 108 ILE A O 1
ATOM 799 N N . ALA A 1 109 ? -6.126 -5.853 12.716 1.00 90.50 109 ALA A N 1
ATOM 800 C CA . ALA A 1 109 ? -7.563 -6.009 12.964 1.00 90.50 109 ALA A CA 1
ATOM 801 C C . ALA A 1 109 ? -8.400 -4.794 12.513 1.00 90.50 109 ALA A C 1
ATOM 803 O O . ALA A 1 109 ? -9.604 -4.914 12.296 1.00 90.50 109 ALA A O 1
ATOM 804 N N . GLU A 1 110 ? -7.776 -3.626 12.354 1.00 93.81 110 GLU A N 1
ATOM 805 C CA . GLU A 1 110 ? -8.464 -2.385 12.006 1.00 93.81 110 GLU A CA 1
ATOM 806 C C . GLU A 1 110 ? -8.688 -2.236 10.496 1.00 93.81 110 GLU A C 1
ATOM 808 O O . GLU A 1 110 ? -9.590 -1.500 10.097 1.00 93.81 110 GLU A O 1
ATOM 813 N N . TRP A 1 111 ? -7.949 -2.977 9.659 1.00 94.00 111 TRP A N 1
ATOM 814 C CA . TRP A 1 111 ? -7.971 -2.880 8.189 1.00 94.00 111 TRP A CA 1
ATOM 815 C C . TRP A 1 111 ? -9.342 -3.086 7.539 1.00 94.00 111 TRP A C 1
ATOM 817 O O . TRP A 1 111 ? -9.553 -2.642 6.407 1.00 94.00 111 TRP A O 1
ATOM 827 N N . ARG A 1 112 ? -10.242 -3.791 8.235 1.00 94.75 112 ARG A N 1
ATOM 828 C CA . ARG A 1 112 ? -11.633 -4.066 7.834 1.00 94.75 112 ARG A CA 1
ATOM 829 C C . ARG A 1 112 ? -12.628 -3.752 8.949 1.00 94.75 112 ARG A C 1
ATOM 831 O O . ARG A 1 112 ? -13.656 -4.411 9.074 1.00 94.75 112 ARG A O 1
ATOM 838 N N . SER A 1 113 ? -12.305 -2.772 9.788 1.00 94.50 113 SER A N 1
ATOM 839 C CA . SER A 1 113 ? -13.140 -2.392 10.932 1.00 94.50 113 SER A CA 1
ATOM 840 C C . SER A 1 113 ? -14.382 -1.578 10.559 1.00 94.50 113 SER A C 1
ATOM 842 O O . SER A 1 113 ? -15.240 -1.370 11.415 1.00 94.50 113 SER A O 1
ATOM 844 N N . GLY A 1 114 ? -14.513 -1.115 9.311 1.00 94.50 114 GLY A N 1
ATOM 845 C CA . GLY A 1 114 ? -15.679 -0.341 8.889 1.00 94.50 114 GLY A CA 1
ATOM 846 C C . GLY A 1 114 ? -15.740 -0.078 7.388 1.00 94.50 114 GLY A C 1
ATOM 847 O O . GLY A 1 114 ? -15.262 -0.875 6.585 1.00 94.50 114 GLY A O 1
ATOM 848 N N . SER A 1 115 ? -16.377 1.030 7.012 1.00 94.94 115 SER A N 1
ATOM 849 C CA . SER A 1 115 ? -16.689 1.385 5.622 1.00 94.94 115 SER A CA 1
ATOM 850 C C . SER A 1 115 ? -15.983 2.647 5.124 1.00 94.94 115 SER A C 1
ATOM 852 O O . SER A 1 115 ? -16.207 3.053 3.985 1.00 94.94 115 SER A O 1
ATOM 854 N N . ILE A 1 116 ? -15.151 3.290 5.946 1.00 94.88 116 ILE A N 1
ATOM 855 C CA . ILE A 1 116 ? -14.417 4.492 5.544 1.00 94.88 116 ILE A CA 1
ATOM 856 C C . ILE A 1 116 ? -13.095 4.069 4.917 1.00 94.88 116 ILE A C 1
ATOM 858 O O . ILE A 1 116 ? -12.277 3.417 5.560 1.00 94.88 116 ILE A O 1
ATOM 862 N N . ARG A 1 117 ? -12.881 4.455 3.659 1.00 94.75 117 ARG A N 1
ATOM 863 C CA . ARG A 1 117 ? -11.619 4.223 2.956 1.00 94.75 117 ARG A CA 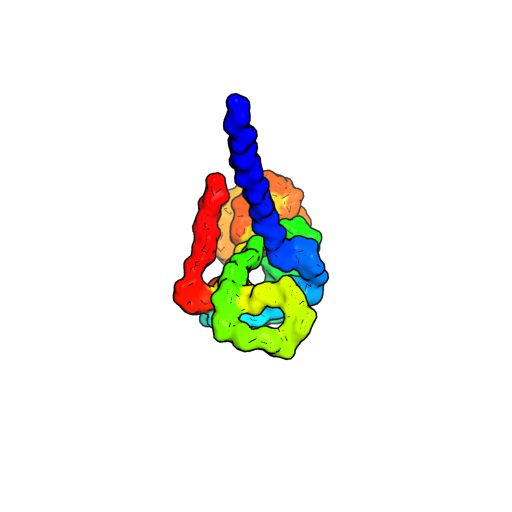1
ATOM 864 C C . ARG A 1 117 ? -10.549 5.188 3.470 1.00 94.75 117 ARG A C 1
ATOM 866 O O . ARG A 1 117 ? -10.730 6.399 3.388 1.00 94.75 117 ARG A O 1
ATOM 873 N N . GLN A 1 118 ? -9.440 4.644 3.958 1.00 93.81 118 GLN A N 1
ATOM 874 C CA . GLN A 1 118 ? -8.252 5.386 4.379 1.00 93.81 118 GLN A CA 1
ATOM 875 C C . GLN A 1 118 ? -7.037 4.910 3.595 1.00 93.81 118 GLN A C 1
ATOM 877 O O . GLN A 1 118 ? -6.772 3.710 3.559 1.00 93.81 118 GLN A O 1
ATOM 882 N N . SER A 1 119 ? -6.311 5.833 2.963 1.00 92.50 119 SER A N 1
ATOM 883 C CA . SER A 1 119 ? -5.064 5.495 2.274 1.00 92.50 119 SER A CA 1
ATOM 884 C C . SER A 1 119 ? -3.987 5.191 3.313 1.00 92.50 119 SER A C 1
ATOM 886 O O . SER A 1 119 ? -3.778 5.970 4.238 1.00 92.50 119 SER A O 1
ATOM 888 N N . VAL A 1 120 ? -3.355 4.026 3.193 1.00 92.00 120 VAL A N 1
ATOM 889 C CA . VAL A 1 120 ?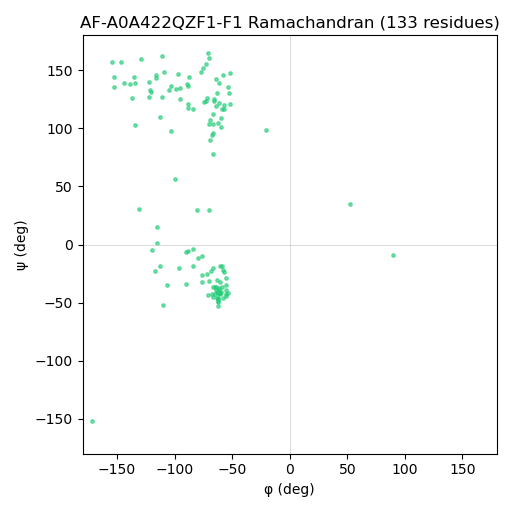 -2.344 3.530 4.143 1.00 92.00 120 VAL A CA 1
ATOM 890 C C . VAL A 1 120 ? -0.951 3.613 3.539 1.00 92.00 120 VAL A C 1
ATOM 892 O O . VAL A 1 120 ? 0.028 3.845 4.245 1.00 92.00 120 VAL A O 1
ATOM 895 N N . PHE A 1 121 ? -0.853 3.386 2.234 1.00 91.06 121 PHE A N 1
ATOM 896 C CA . PHE A 1 121 ? 0.416 3.366 1.538 1.00 91.06 121 PHE A CA 1
ATOM 897 C C . PHE A 1 121 ? 0.223 3.762 0.081 1.00 91.06 121 PHE A C 1
ATOM 899 O O . PHE A 1 121 ? -0.681 3.266 -0.594 1.00 91.06 121 PHE A O 1
ATOM 906 N N . CYS A 1 122 ? 1.108 4.614 -0.416 1.00 92.06 122 CYS A N 1
ATOM 907 C CA . CYS A 1 122 ? 1.236 4.881 -1.834 1.00 92.06 122 CYS A CA 1
ATOM 908 C C . CYS A 1 122 ? 2.713 4.886 -2.225 1.00 92.06 122 CYS A C 1
ATOM 910 O O . CYS A 1 122 ? 3.568 5.312 -1.455 1.00 92.06 122 CYS A O 1
ATOM 912 N N . ALA A 1 123 ? 2.999 4.393 -3.424 1.00 91.38 123 ALA A N 1
ATOM 913 C CA . ALA A 1 123 ? 4.302 4.550 -4.056 1.00 91.38 123 ALA A CA 1
ATOM 914 C C . ALA A 1 123 ? 4.081 4.864 -5.527 1.00 91.38 123 ALA A C 1
ATOM 916 O O . ALA A 1 123 ? 3.175 4.311 -6.155 1.00 91.38 123 ALA A O 1
ATOM 917 N N . THR A 1 124 ? 4.853 5.792 -6.076 1.00 91.19 124 THR A N 1
ATOM 918 C CA . THR A 1 124 ? 4.675 6.255 -7.458 1.00 91.19 124 THR A CA 1
ATOM 919 C C . THR A 1 124 ? 6.019 6.558 -8.093 1.00 91.19 124 THR A C 1
ATOM 921 O O . THR A 1 124 ? 6.899 7.139 -7.464 1.00 91.19 124 THR A O 1
ATOM 924 N N . LEU A 1 125 ? 6.176 6.175 -9.360 1.00 88.50 125 LEU A N 1
ATOM 925 C CA . LEU A 1 125 ? 7.365 6.514 -10.127 1.00 88.50 125 LEU A CA 1
ATOM 926 C C . LEU A 1 125 ? 7.476 8.035 -10.321 1.00 88.50 125 LEU A C 1
ATOM 928 O O . LEU A 1 125 ? 6.469 8.695 -10.600 1.00 88.50 125 LEU A O 1
ATOM 932 N N . PRO A 1 126 ? 8.693 8.604 -10.272 1.00 84.44 126 PRO A N 1
ATOM 933 C CA . PRO A 1 126 ? 8.906 10.010 -10.589 1.00 84.44 126 PRO A CA 1
ATOM 934 C C . PRO A 1 126 ? 8.307 10.381 -11.953 1.00 84.44 126 PRO A C 1
ATOM 936 O O . PRO A 1 126 ? 8.541 9.710 -12.956 1.00 84.44 126 PRO A O 1
ATOM 939 N N . GLY A 1 127 ? 7.527 11.463 -11.994 1.00 81.62 127 GLY A N 1
ATOM 940 C CA . GLY A 1 127 ? 6.856 11.930 -13.214 1.00 81.62 127 GLY A CA 1
ATOM 941 C C . GLY A 1 127 ? 5.459 11.346 -13.451 1.00 81.62 127 GLY A C 1
ATOM 942 O O . GLY A 1 127 ? 4.736 11.866 -14.299 1.00 81.62 127 GLY A O 1
ATOM 943 N N . PHE A 1 128 ? 5.038 10.348 -12.672 1.00 78.94 128 PHE A N 1
ATOM 944 C CA . PHE A 1 128 ? 3.653 9.886 -12.628 1.00 78.94 128 PHE A CA 1
ATOM 945 C C . PHE A 1 128 ? 2.930 10.531 -11.443 1.00 78.94 128 PHE A C 1
ATOM 947 O O . PHE A 1 128 ? 3.534 10.833 -10.415 1.00 78.94 128 PHE A O 1
ATOM 954 N N . ARG A 1 129 ? 1.629 10.795 -11.594 1.00 69.00 129 ARG A N 1
ATOM 955 C CA . ARG A 1 129 ? 0.779 11.226 -10.479 1.00 69.00 129 ARG A CA 1
ATOM 956 C C . ARG A 1 129 ? -0.069 10.039 -10.036 1.00 69.00 129 ARG A C 1
ATOM 958 O O . ARG A 1 129 ? -0.624 9.383 -10.920 1.00 69.00 129 ARG A O 1
ATOM 965 N N . PRO A 1 130 ? -0.215 9.789 -8.723 1.00 62.34 130 PRO A N 1
ATOM 966 C CA . PRO A 1 130 ? -1.251 8.887 -8.247 1.00 62.34 130 PRO A CA 1
ATOM 967 C C . PRO A 1 130 ? -2.586 9.366 -8.819 1.00 62.34 130 PRO A C 1
ATOM 969 O O . PRO A 1 130 ? -2.844 10.575 -8.819 1.00 62.34 130 PRO A O 1
ATOM 972 N N . THR A 1 131 ? -3.431 8.467 -9.325 1.00 57.53 131 THR A N 1
ATOM 973 C CA . THR A 1 131 ? -4.827 8.835 -9.583 1.00 57.53 131 THR A CA 1
ATOM 974 C C . THR A 1 131 ? -5.453 9.269 -8.275 1.00 57.53 131 THR A C 1
ATOM 976 O O . THR A 1 131 ? -5.817 8.448 -7.439 1.00 57.53 131 THR A O 1
ATOM 979 N N . GLU A 1 132 ? -5.557 10.580 -8.101 1.00 41.81 132 GLU A N 1
ATOM 980 C CA . GLU A 1 132 ? -6.381 11.193 -7.082 1.00 41.81 132 GLU A CA 1
ATOM 981 C C . GLU A 1 132 ? -7.785 10.604 -7.216 1.00 41.81 132 GLU A C 1
ATOM 983 O O . GLU A 1 132 ? -8.370 10.645 -8.300 1.00 41.81 132 GLU A O 1
ATOM 988 N N . ASN A 1 133 ? -8.248 9.976 -6.131 1.00 37.97 133 ASN A N 1
ATOM 989 C CA . ASN A 1 133 ? -9.554 9.349 -5.958 1.00 37.97 133 ASN A CA 1
ATOM 990 C C . ASN A 1 133 ? -10.612 9.875 -6.943 1.00 37.97 133 ASN A C 1
ATOM 992 O O . ASN A 1 133 ? -11.241 10.906 -6.688 1.00 37.97 133 ASN A O 1
ATOM 996 N N . GLN A 1 134 ? -10.854 9.142 -8.036 1.00 30.42 134 GLN A N 1
ATOM 997 C CA . GLN A 1 134 ? -12.122 9.267 -8.744 1.00 30.42 134 GLN A CA 1
ATOM 998 C C . GLN A 1 134 ? -13.194 8.731 -7.794 1.00 30.42 134 GLN A C 1
ATOM 1000 O O . GLN A 1 134 ? -13.352 7.523 -7.624 1.00 30.42 134 GLN A O 1
ATOM 1005 N N . LYS A 1 135 ? -13.810 9.675 -7.078 1.00 30.14 135 LYS A N 1
ATOM 1006 C CA . LYS A 1 135 ? -15.053 9.490 -6.332 1.00 30.14 135 LYS A CA 1
ATOM 1007 C C . LYS A 1 135 ? -16.168 9.011 -7.250 1.00 30.14 135 LYS A C 1
ATOM 1009 O O . LYS A 1 135 ? -16.217 9.495 -8.404 1.00 30.14 135 LYS A O 1
#

Secondary structure (DSSP, 8-state):
----------PPPPTTTT--HHHHHHHHHHHHHHSTTTTT--HHHIIIIIHHHHHHT-EEEEEEE------SS-SS--EEEEEEEEEEEE-HHHHHHHHH-TTPPPPGGGGGSSSEEEEEEEEE-TTPPP-----

InterPro domains:
  IPR003996 RTX toxin-activating protein C, bacteria [PF02794] (24-114)

Foldseek 3Di:
DDDDDDDPPPDPPQPCPPDDLVVVLVLVVVLLCQFPVRVPPDPVCCVQQPSLQSVVVQKHWDWDADPDDPPDPDPDGNTHGFKMWGWAQADPVVVVVCVVDVPDGDDSVGRDHHHDIDTRDMGGHPPDDDPDDPD

Solvent-accessible surface area (backbone atoms only — not comparable to full-atom values): 8422 Å² total; per-residue (Å²): 140,80,85,77,82,80,80,79,79,75,75,80,75,62,81,66,77,83,52,51,73,67,58,52,49,51,52,52,54,51,40,24,60,59,12,87,92,36,51,81,64,54,71,67,54,45,61,63,49,42,47,59,19,62,78,67,65,31,57,49,71,44,67,43,80,51,100,63,79,85,87,55,100,61,97,61,77,59,61,41,79,41,29,39,45,25,38,29,26,18,29,71,72,56,49,52,50,42,72,76,33,87,84,55,81,74,55,82,82,44,44,70,54,41,82,47,80,41,82,69,38,73,39,40,35,86,96,57,76,73,81,72,79,84,123

Radius of gyration: 18.0 Å; Cα contacts (8 Å, |Δi|>4): 174; chains: 1; bounding box: 49×28×57 Å

Sequence (135 aa):
MKKRGESLTTAATDPVAGKTVAEILGEIAWLMTQDPEHAGASINKLETHVMPGIVLRQLHIQYAEIPSPPASGNMNPNLQPVSVEIWAMVSEAVAARLNADPAASIGIAEWRSGSIRQSVFCATLPGFRPTENQK

Mean predicted aligned error: 9.71 Å

Organism: NCBI:txid72022

pLDDT: mean 79.56, std 19.06, range [30.14, 96.88]